Protein AF-A0A382UBG5-F1 (afdb_monomer)

Structure (mmCIF, N/CA/C/O backbone):
data_AF-A0A382UBG5-F1
#
_entry.id   AF-A0A382UBG5-F1
#
loop_
_atom_site.group_PDB
_atom_site.id
_atom_site.type_symbol
_atom_site.label_atom_id
_atom_site.label_alt_id
_atom_site.label_comp_id
_atom_site.label_asym_id
_atom_site.label_entity_id
_atom_site.label_seq_id
_atom_site.pdbx_PDB_ins_code
_atom_site.Cartn_x
_atom_site.Cartn_y
_atom_site.Cartn_z
_atom_site.occupancy
_atom_site.B_iso_or_equiv
_atom_site.auth_seq_id
_atom_site.auth_comp_id
_atom_site.auth_asym_id
_atom_site.auth_atom_id
_atom_site.pdbx_PDB_model_num
ATOM 1 N N . GLY A 1 1 ? 2.520 -2.894 -19.358 1.00 64.31 1 GLY A N 1
ATOM 2 C CA . GLY A 1 1 ? 2.630 -3.179 -17.915 1.00 64.31 1 GLY A CA 1
ATOM 3 C C . GLY A 1 1 ? 4.044 -2.907 -17.449 1.00 64.31 1 GLY A C 1
ATOM 4 O O . GLY A 1 1 ? 4.969 -3.229 -18.191 1.00 64.31 1 GLY A O 1
ATOM 5 N N . LYS A 1 2 ? 4.219 -2.296 -16.266 1.00 61.19 2 LYS A N 1
ATOM 6 C CA . LYS A 1 2 ? 5.525 -2.248 -15.580 1.00 61.19 2 LYS A CA 1
ATOM 7 C C . LYS A 1 2 ? 6.055 -3.692 -15.490 1.00 61.19 2 LYS A C 1
ATOM 9 O O . LYS A 1 2 ? 5.334 -4.575 -15.043 1.00 61.19 2 LYS A O 1
ATOM 14 N N . ARG A 1 3 ? 7.279 -3.945 -15.965 1.00 73.94 3 ARG A N 1
ATOM 15 C CA . ARG A 1 3 ? 7.917 -5.282 -15.999 1.00 73.94 3 ARG A CA 1
ATOM 16 C C . ARG A 1 3 ? 8.694 -5.562 -14.708 1.00 73.94 3 ARG A C 1
ATOM 18 O O . ARG A 1 3 ? 9.764 -6.157 -14.751 1.00 73.94 3 ARG A O 1
ATOM 25 N N . THR A 1 4 ? 8.201 -5.066 -13.579 1.00 75.50 4 THR A N 1
ATOM 26 C CA . THR A 1 4 ? 8.928 -5.096 -12.308 1.00 75.50 4 THR A CA 1
ATOM 27 C C . THR A 1 4 ? 8.177 -5.992 -11.342 1.00 75.50 4 THR A C 1
ATOM 29 O O . THR A 1 4 ? 6.977 -5.822 -11.159 1.00 75.50 4 THR A O 1
ATOM 32 N N . ILE A 1 5 ? 8.866 -6.961 -10.752 1.00 81.94 5 ILE A N 1
ATOM 33 C CA . ILE A 1 5 ? 8.320 -7.816 -9.697 1.00 81.94 5 ILE A CA 1
ATOM 34 C C . ILE A 1 5 ? 8.846 -7.339 -8.337 1.00 81.94 5 ILE A C 1
ATOM 36 O O . ILE A 1 5 ? 9.981 -6.860 -8.278 1.00 81.94 5 ILE A O 1
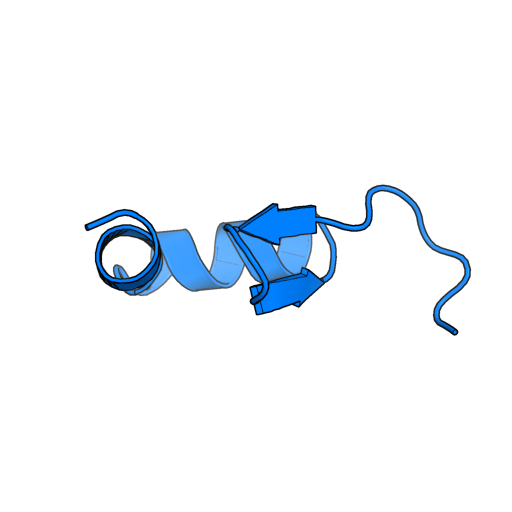ATOM 40 N N . PRO A 1 6 ? 8.064 -7.474 -7.253 1.00 89.44 6 PRO A N 1
ATOM 41 C CA . PRO A 1 6 ? 6.694 -8.003 -7.188 1.00 89.44 6 PRO A CA 1
ATOM 42 C C . PRO A 1 6 ? 5.633 -7.030 -7.735 1.00 89.44 6 PRO A C 1
ATOM 44 O O . PRO A 1 6 ? 5.837 -5.820 -7.747 1.00 89.44 6 PRO A O 1
ATOM 47 N N . GLN A 1 7 ? 4.493 -7.580 -8.164 1.00 92.81 7 GLN A N 1
ATOM 48 C CA . GLN A 1 7 ? 3.242 -6.841 -8.357 1.00 92.81 7 GLN A CA 1
ATOM 49 C C . GLN A 1 7 ? 2.283 -7.270 -7.246 1.00 92.81 7 GLN A C 1
ATOM 51 O O . GLN A 1 7 ? 1.949 -8.447 -7.136 1.00 92.81 7 GLN A O 1
ATOM 56 N N . ILE A 1 8 ? 1.917 -6.326 -6.391 1.00 93.50 8 ILE A N 1
ATOM 57 C CA . ILE A 1 8 ? 1.190 -6.527 -5.145 1.00 93.50 8 ILE A CA 1
ATOM 58 C C . ILE A 1 8 ? -0.256 -6.093 -5.361 1.00 93.50 8 ILE A C 1
ATOM 60 O O . ILE A 1 8 ? -0.521 -5.012 -5.894 1.00 93.50 8 ILE A O 1
ATOM 64 N N . PHE A 1 9 ? -1.174 -6.949 -4.931 1.00 94.31 9 PHE A N 1
ATOM 65 C CA . PHE A 1 9 ? -2.610 -6.719 -4.943 1.00 94.31 9 PHE A CA 1
ATOM 66 C C . PHE A 1 9 ? -3.156 -6.982 -3.539 1.00 94.31 9 PHE A C 1
ATOM 68 O O . PHE A 1 9 ? -2.671 -7.888 -2.856 1.00 94.31 9 PHE A O 1
ATOM 75 N N . ILE A 1 10 ? -4.131 -6.182 -3.115 1.00 94.25 10 ILE A N 1
ATOM 76 C CA . ILE A 1 10 ? -4.934 -6.419 -1.912 1.00 94.25 10 ILE A CA 1
ATOM 77 C C . ILE A 1 10 ? -6.370 -6.554 -2.402 1.00 94.25 10 ILE A C 1
ATOM 79 O O . ILE A 1 10 ? -6.906 -5.605 -2.967 1.00 94.25 10 ILE A O 1
ATOM 83 N N . GLU A 1 11 ? -6.946 -7.748 -2.261 1.00 91.31 11 GLU A N 1
ATOM 84 C CA . GLU A 1 11 ? -8.189 -8.121 -2.950 1.00 91.31 11 GLU A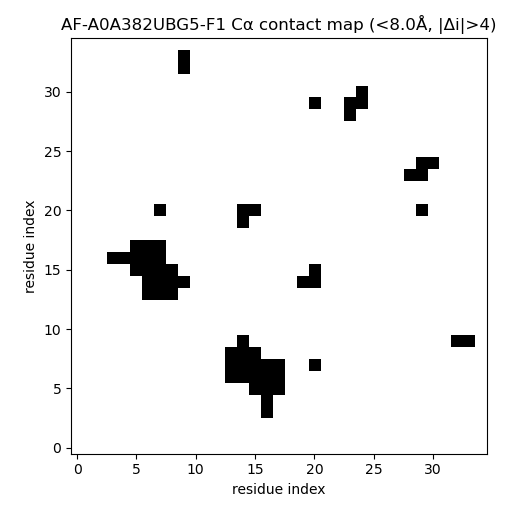 CA 1
ATOM 85 C C . GLU A 1 11 ? -8.093 -7.825 -4.463 1.00 91.31 11 GLU A C 1
ATOM 87 O O . GLU A 1 11 ? -7.145 -8.267 -5.116 1.00 91.31 11 GLU A O 1
ATOM 92 N N . ASP A 1 12 ? -9.030 -7.045 -5.008 1.00 93.69 12 ASP A N 1
ATOM 93 C CA . ASP A 1 12 ? -9.050 -6.612 -6.408 1.00 93.69 12 ASP A CA 1
ATOM 94 C C . ASP A 1 12 ? -8.290 -5.289 -6.648 1.00 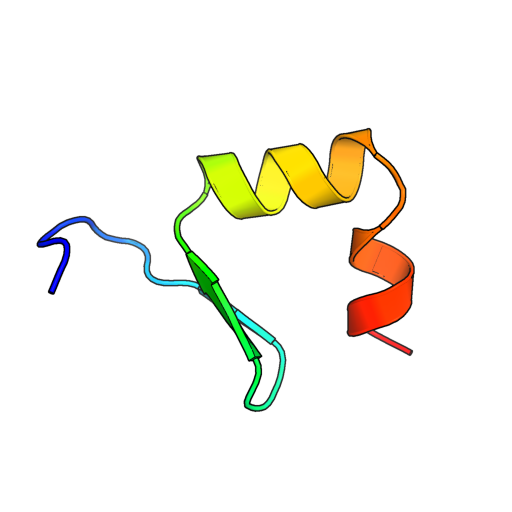93.69 12 ASP A C 1
ATOM 96 O O . ASP A 1 12 ? -8.203 -4.802 -7.780 1.00 93.69 12 ASP A O 1
ATOM 100 N N . TYR A 1 13 ? -7.714 -4.685 -5.602 1.00 93.56 13 TYR A N 1
ATOM 101 C CA . TYR A 1 13 ? -6.977 -3.429 -5.701 1.00 93.56 13 TYR A CA 1
ATOM 102 C C . TYR A 1 13 ? -5.501 -3.660 -6.047 1.00 93.56 13 TYR A C 1
ATOM 104 O O . TYR A 1 13 ? -4.745 -4.294 -5.305 1.00 93.56 13 TYR A O 1
ATOM 112 N N . HIS A 1 14 ? -5.057 -3.090 -7.172 1.00 94.12 14 HIS A N 1
ATOM 113 C CA . HIS A 1 14 ? -3.648 -3.096 -7.566 1.00 94.12 14 HIS A CA 1
ATOM 114 C C . HIS A 1 14 ? -2.858 -2.051 -6.775 1.00 94.12 14 HIS A C 1
ATOM 116 O O . HIS A 1 14 ? -2.983 -0.852 -7.012 1.00 94.12 14 HIS A O 1
ATOM 122 N N . VAL A 1 15 ? -2.001 -2.513 -5.864 1.00 94.56 15 VAL A N 1
ATOM 123 C CA . VAL A 1 15 ? -1.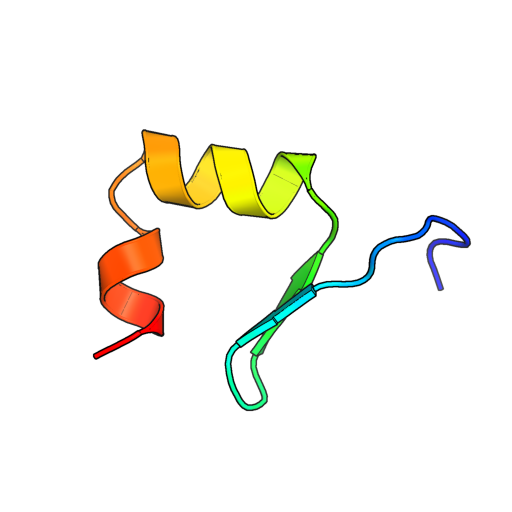163 -1.642 -5.027 1.00 94.56 15 VAL A CA 1
ATOM 124 C C . VAL A 1 15 ? 0.066 -1.138 -5.786 1.00 94.56 15 VAL A C 1
ATOM 126 O O . VAL A 1 15 ? 0.473 0.008 -5.615 1.00 94.56 15 VAL A O 1
ATOM 129 N N . GLY A 1 16 ? 0.671 -1.977 -6.628 1.00 93.44 16 GLY A N 1
ATOM 130 C CA . GLY A 1 16 ? 1.930 -1.671 -7.312 1.00 93.44 16 GLY A CA 1
ATOM 131 C C . GLY A 1 16 ? 3.060 -2.586 -6.852 1.00 93.44 16 GLY A C 1
ATOM 132 O O . GLY A 1 16 ? 2.859 -3.788 -6.741 1.00 93.44 16 GLY A O 1
ATOM 133 N N . GLY A 1 17 ? 4.265 -2.062 -6.643 1.00 94.00 17 GLY A N 1
ATOM 134 C CA . GLY A 1 17 ? 5.408 -2.822 -6.143 1.00 94.00 17 GLY A CA 1
ATOM 135 C C . GLY A 1 17 ? 5.620 -2.662 -4.639 1.00 94.00 17 GLY A C 1
ATOM 136 O O . GLY A 1 17 ? 4.783 -2.135 -3.905 1.00 94.00 17 GLY A O 1
ATOM 137 N N . TYR A 1 18 ? 6.781 -3.121 -4.169 1.00 93.50 18 TYR A N 1
ATOM 138 C CA . TYR A 1 18 ? 7.151 -3.011 -2.756 1.00 93.50 18 TYR A CA 1
ATOM 139 C C . TYR A 1 18 ? 7.257 -1.554 -2.280 1.00 93.50 18 TYR A C 1
ATOM 141 O O . TYR A 1 18 ? 6.866 -1.247 -1.155 1.00 93.50 18 TYR A O 1
ATOM 149 N N . GLU A 1 19 ? 7.765 -0.653 -3.126 1.00 94.38 19 GLU A N 1
ATOM 150 C CA . GLU A 1 19 ? 7.888 0.767 -2.782 1.00 94.38 19 GLU A CA 1
ATOM 151 C C . GLU A 1 19 ? 6.518 1.413 -2.573 1.00 94.38 19 GLU A C 1
ATOM 153 O O . GLU A 1 19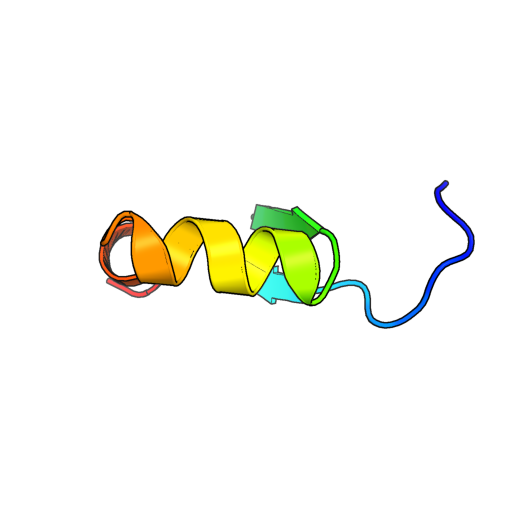 ? 6.315 2.107 -1.576 1.00 94.38 19 GLU A O 1
ATOM 158 N N . GLU A 1 20 ? 5.565 1.142 -3.468 1.00 94.75 20 GLU A N 1
ATOM 159 C CA . GLU A 1 20 ? 4.198 1.639 -3.345 1.00 94.75 20 GLU A CA 1
ATOM 160 C C . GLU A 1 20 ? 3.499 1.080 -2.092 1.00 94.75 20 GLU A C 1
ATOM 162 O O . GLU A 1 20 ? 2.896 1.848 -1.340 1.00 94.75 20 GLU A O 1
ATOM 167 N N . LEU A 1 21 ? 3.665 -0.214 -1.787 1.00 94.94 21 LEU A N 1
ATOM 168 C CA . LEU A 1 21 ? 3.145 -0.805 -0.547 1.00 94.94 21 LEU A CA 1
ATOM 169 C C . LEU A 1 21 ? 3.730 -0.125 0.705 1.00 94.94 21 LEU A C 1
ATOM 171 O O . LEU A 1 21 ? 2.987 0.268 1.605 1.00 94.94 21 LEU A O 1
ATOM 175 N N . ARG A 1 22 ? 5.057 0.060 0.765 1.00 96.06 22 ARG A N 1
ATOM 176 C CA . ARG A 1 22 ? 5.716 0.744 1.893 1.00 96.06 22 ARG A CA 1
ATOM 177 C C . ARG A 1 22 ? 5.307 2.208 2.013 1.00 96.06 22 ARG A C 1
ATOM 179 O O . ARG A 1 22 ? 5.282 2.736 3.123 1.00 96.06 22 ARG A O 1
ATOM 186 N N . ALA A 1 23 ? 5.011 2.883 0.905 1.00 96.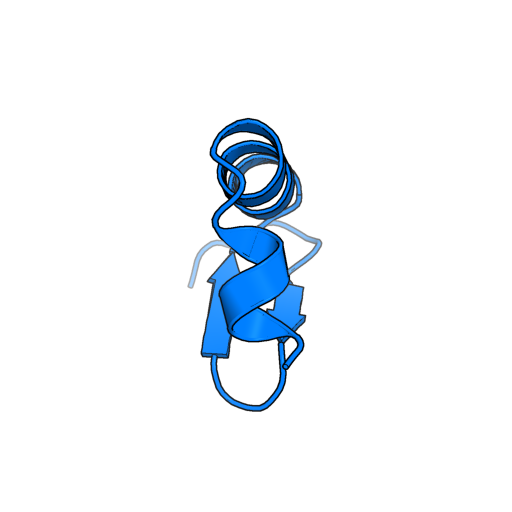50 23 ALA A N 1
ATOM 187 C CA . ALA A 1 23 ? 4.515 4.252 0.938 1.00 96.50 23 ALA A CA 1
ATOM 188 C C . ALA A 1 23 ? 3.131 4.335 1.600 1.00 96.50 23 ALA A C 1
ATOM 190 O O . ALA A 1 23 ? 2.917 5.227 2.419 1.00 96.50 23 ALA A O 1
ATOM 191 N N . LEU A 1 24 ? 2.225 3.399 1.298 1.00 96.19 24 LEU A N 1
ATOM 192 C CA . LEU A 1 24 ? 0.896 3.328 1.922 1.00 96.19 24 LEU A CA 1
ATOM 193 C C . LEU A 1 24 ? 0.978 3.051 3.424 1.00 96.19 24 LEU A C 1
ATOM 195 O O . LEU A 1 24 ? 0.299 3.704 4.214 1.00 96.19 24 LEU A O 1
A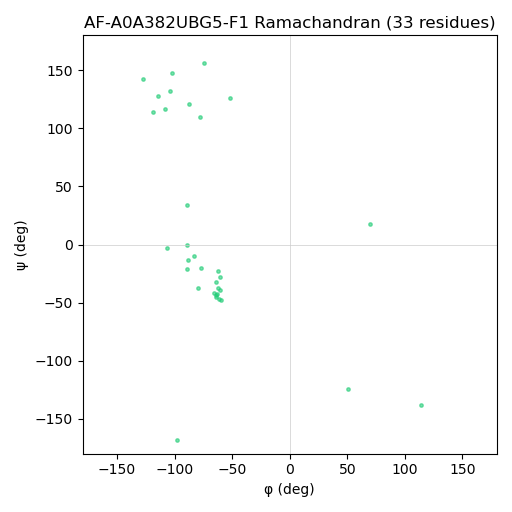TOM 199 N N . GLU A 1 25 ? 1.845 2.124 3.830 1.00 96.12 25 GLU A N 1
ATOM 200 C CA . GLU A 1 25 ? 2.071 1.816 5.244 1.00 96.12 25 GLU A CA 1
ATOM 201 C C . GLU A 1 25 ? 2.614 3.035 6.004 1.00 96.12 25 GLU A C 1
ATOM 203 O O . GLU A 1 25 ? 2.074 3.409 7.040 1.00 96.12 25 GLU A O 1
ATOM 208 N N . LYS A 1 26 ? 3.626 3.729 5.460 1.00 97.25 26 LYS A N 1
ATOM 209 C CA . LYS A 1 26 ? 4.179 4.949 6.080 1.00 97.25 26 LYS A CA 1
ATOM 210 C C . LYS A 1 26 ? 3.156 6.077 6.223 1.00 97.25 26 LYS A C 1
ATOM 212 O O . LYS A 1 26 ? 3.304 6.909 7.114 1.00 97.25 26 LYS A O 1
ATOM 217 N N . LYS A 1 27 ? 2.154 6.128 5.344 1.00 96.81 27 LYS A N 1
ATOM 218 C CA . LYS A 1 27 ? 1.045 7.088 5.416 1.00 96.81 27 LYS A CA 1
ATOM 219 C C . LYS A 1 27 ? -0.074 6.653 6.370 1.00 96.81 27 LYS A C 1
ATOM 221 O O . LYS A 1 27 ? -0.963 7.455 6.632 1.00 96.81 27 LYS A O 1
ATOM 226 N N . GLY A 1 28 ? -0.054 5.415 6.872 1.00 95.88 28 GLY A N 1
ATOM 227 C CA . GLY A 1 28 ? -1.160 4.835 7.643 1.00 95.88 28 GLY A CA 1
ATOM 228 C C . GLY A 1 28 ? -2.405 4.539 6.797 1.00 95.88 28 GLY A C 1
ATOM 229 O O . GLY A 1 28 ? -3.500 4.395 7.329 1.00 95.88 28 GLY A O 1
ATOM 230 N N . GLU A 1 29 ? -2.261 4.479 5.471 1.00 94.69 29 GLU A N 1
ATOM 231 C CA . GLU A 1 29 ? -3.363 4.222 4.533 1.00 94.69 29 GLU A CA 1
ATOM 232 C C . GLU A 1 29 ? -3.550 2.724 4.265 1.00 94.69 29 GLU A C 1
ATOM 234 O O . GLU A 1 29 ? -4.634 2.305 3.863 1.00 94.69 29 GLU A O 1
ATOM 239 N N . LEU A 1 30 ? -2.517 1.911 4.519 1.00 94.69 30 LEU A N 1
ATOM 240 C CA . LEU A 1 30 ? -2.549 0.466 4.289 1.00 94.69 30 LEU A CA 1
ATOM 241 C C . LEU A 1 30 ? -3.639 -0.234 5.113 1.00 94.69 30 LEU A C 1
ATOM 243 O O . LEU A 1 30 ? -4.340 -1.093 4.586 1.00 94.69 30 LEU A O 1
ATOM 247 N N . ASP A 1 31 ? -3.845 0.186 6.362 1.00 94.06 31 ASP A N 1
ATOM 248 C CA . ASP A 1 31 ? -4.878 -0.385 7.235 1.00 94.06 31 ASP A CA 1
ATOM 249 C C . ASP A 1 31 ? -6.296 -0.177 6.691 1.00 94.06 31 ASP A C 1
ATOM 251 O O . ASP A 1 31 ? -7.202 -0.924 7.038 1.00 94.06 31 ASP A O 1
ATOM 255 N N . ASN A 1 32 ? -6.523 0.822 5.832 1.00 92.94 32 ASN A N 1
ATOM 256 C CA . ASN A 1 32 ? -7.834 1.027 5.215 1.00 92.94 32 ASN A CA 1
ATOM 257 C C . ASN A 1 32 ? -8.111 0.051 4.071 1.00 92.94 32 ASN A C 1
ATOM 259 O O . ASN A 1 32 ? -9.272 -0.136 3.728 1.00 92.94 32 ASN A O 1
ATOM 263 N N . LEU A 1 33 ? -7.069 -0.554 3.495 1.00 91.12 33 LEU A N 1
ATOM 264 C CA . LEU A 1 33 ? -7.196 -1.539 2.420 1.00 91.12 33 LEU A CA 1
ATOM 265 C C . LEU A 1 33 ? -7.370 -2.972 2.945 1.00 91.12 33 LEU A C 1
ATOM 267 O O . LEU A 1 33 ? -7.697 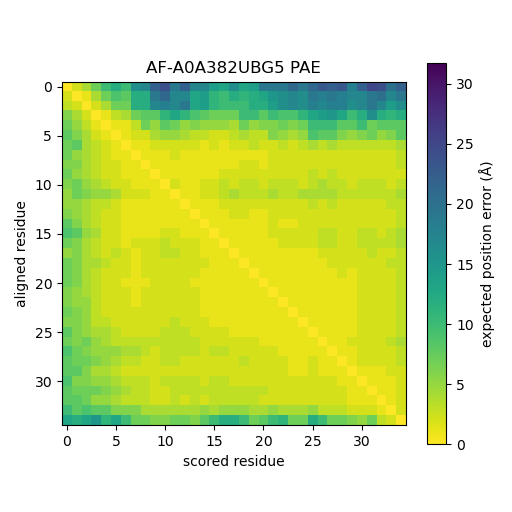-3.852 2.164 1.00 91.12 33 LEU A O 1
ATOM 271 N N . ILE A 1 34 ? -7.121 -3.219 4.236 1.00 89.44 34 ILE A N 1
ATOM 272 C CA . ILE A 1 34 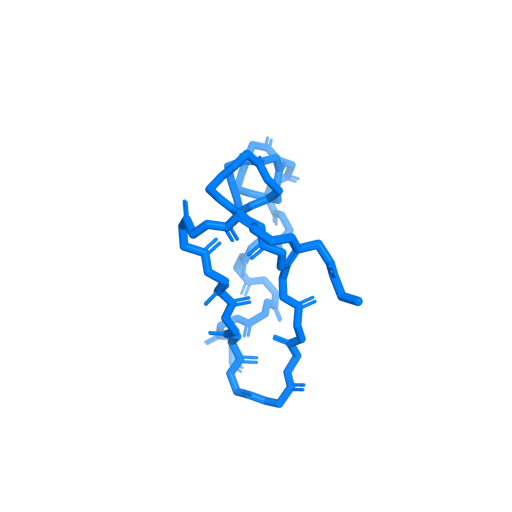? -7.126 -4.565 4.848 1.00 89.44 34 ILE A CA 1
ATOM 273 C C . ILE A 1 34 ? -8.374 -4.796 5.734 1.00 89.44 34 ILE A C 1
ATOM 275 O O . ILE A 1 34 ? -8.547 -5.877 6.292 1.00 89.44 34 ILE A O 1
ATOM 279 N N . LYS A 1 35 ? -9.235 -3.786 5.895 1.00 81.00 35 LYS A N 1
ATOM 280 C CA . LYS A 1 35 ? -10.422 -3.850 6.764 1.00 81.00 35 LYS A CA 1
ATOM 281 C C . LYS A 1 35 ? -11.546 -4.710 6.210 1.00 81.00 35 LYS A C 1
ATOM 283 O O . LYS A 1 35 ? -11.795 -4.630 4.992 1.00 81.00 35 LYS A O 1
#

Foldseek 3Di:
DPPDPDFDDLVPRGQGHPVSCVVCVVVVNNVVSND

Organism: NCBI:txid408172

Radius of gyration: 9.83 Å; Cα contacts (8 Å, |Δi|>4): 30; chains: 1; bounding box: 19×15×26 Å

Solvent-accessible surface area (backbone atoms only — not comparable to full-atom values): 2293 Å² total; per-residue (Å²): 127,85,92,59,83,59,76,44,64,53,87,92,44,80,58,40,38,68,67,48,49,52,51,31,50,76,69,66,51,44,66,72,70,74,111

Mean predicted aligned error: 3.9 Å

Secondary structure (DSSP, 8-state):
----S--EEETTEEEESHHHHHHHHHTT-HHHH--

Sequence (35 aa):
GKRTIPQIFIEDYHVGGYEELRALEKKGELDNLIK

InterPro domains:
  IPR036249 Thioredoxin-like superfamily [SSF52833] (1-35)

pLDDT: mean 90.46, std 8.76, range [61.19, 97.25]

Nearest PDB structures (foldseek):
  3grx-assembly1_A  TM=7.874E-01  e=3.311E-02  Escherichia coli
  3fza-assembly1_A  TM=9.156E-01  e=2.804E-01  Populus tremula x Populus tremuloides
  1kte-assembly1_A  TM=8.835E-01  e=3.249E-01  Sus scrofa
  1wry-assembly1_A  TM=6.069E-01  e=1.417E+00  Homo sapiens
  6m4c-assembly1_A-2  TM=5.661E-01  e=3.187E+00  Candida albicans SC5314